Protein AF-A0A1C7NKF0-F1 (afdb_monomer_lite)

Structure (mmCIF, N/CA/C/O backbone):
data_AF-A0A1C7NKF0-F1
#
_entry.id   AF-A0A1C7NKF0-F1
#
loop_
_atom_site.group_PDB
_atom_site.id
_atom_site.type_symbol
_atom_site.label_atom_id
_atom_site.label_alt_id
_atom_site.label_comp_id
_atom_site.label_asym_id
_atom_site.label_entity_id
_atom_site.label_seq_id
_atom_site.pdbx_PDB_ins_code
_atom_site.Cartn_x
_atom_site.Cartn_y
_atom_site.Cartn_z
_atom_site.occupancy
_atom_site.B_iso_or_equiv
_atom_site.auth_seq_id
_atom_site.auth_comp_id
_atom_site.auth_asym_id
_atom_site.auth_atom_id
_atom_site.pdbx_PDB_model_num
ATOM 1 N N . MET A 1 1 ? 19.779 15.601 -57.260 1.00 42.44 1 MET A N 1
ATOM 2 C CA . MET A 1 1 ? 19.645 16.519 -56.108 1.00 42.44 1 MET A CA 1
ATOM 3 C C . MET A 1 1 ? 18.657 15.878 -55.128 1.00 42.44 1 MET A C 1
ATOM 5 O O . MET A 1 1 ? 17.463 16.076 -55.254 1.00 42.44 1 MET A O 1
ATOM 9 N N . MET A 1 2 ?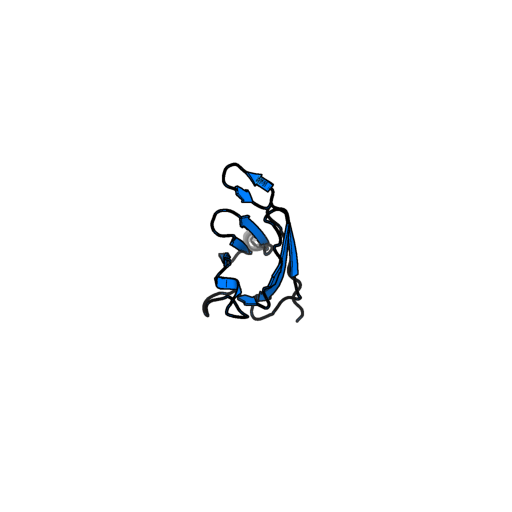 19.130 14.997 -54.240 1.00 39.38 2 MET A N 1
ATOM 10 C CA . MET A 1 2 ? 18.307 14.286 -53.244 1.00 39.38 2 MET A CA 1
ATOM 11 C C . MET A 1 2 ? 18.925 14.550 -51.870 1.00 39.38 2 MET A C 1
ATOM 13 O O . MET A 1 2 ? 19.855 13.872 -51.451 1.00 39.38 2 MET A O 1
ATOM 17 N N . LYS A 1 3 ? 18.460 15.608 -51.210 1.00 47.06 3 LYS A N 1
ATOM 18 C CA . LYS A 1 3 ? 18.801 15.961 -49.827 1.00 47.06 3 LYS A CA 1
ATOM 19 C C . LYS A 1 3 ? 17.524 16.465 -49.158 1.00 47.06 3 LYS A C 1
ATOM 21 O O . LYS A 1 3 ? 17.367 17.674 -49.046 1.00 47.06 3 LYS A O 1
ATOM 26 N N . SER A 1 4 ? 16.566 15.595 -48.819 1.00 52.56 4 SER A N 1
ATOM 27 C CA . SER A 1 4 ? 15.430 16.044 -47.983 1.00 52.56 4 SER A CA 1
ATOM 28 C C . SER A 1 4 ? 14.458 14.989 -47.446 1.00 52.56 4 SER A C 1
ATOM 30 O O . SER A 1 4 ? 13.322 15.334 -47.163 1.00 52.56 4 SER A O 1
ATOM 32 N N . PHE A 1 5 ? 14.841 13.722 -47.257 1.00 48.28 5 PHE A N 1
ATOM 33 C CA . PHE A 1 5 ? 13.876 12.762 -46.679 1.00 48.28 5 PHE A CA 1
ATOM 34 C C . PHE A 1 5 ? 14.388 11.922 -45.509 1.00 48.28 5 PHE A C 1
ATOM 36 O O . PHE A 1 5 ? 13.588 11.326 -44.798 1.00 48.28 5 PHE A O 1
ATOM 43 N N . THR A 1 6 ? 15.688 11.932 -45.216 1.00 48.44 6 THR A N 1
ATOM 44 C CA . THR A 1 6 ? 16.255 11.134 -44.117 1.00 48.44 6 THR A CA 1
ATOM 45 C C . THR A 1 6 ? 16.253 11.824 -42.750 1.00 48.44 6 THR A C 1
ATOM 47 O O . THR A 1 6 ? 16.516 11.160 -41.754 1.00 48.44 6 THR A O 1
ATOM 50 N N . SER A 1 7 ? 15.906 13.113 -42.655 1.00 44.66 7 SER A N 1
ATOM 51 C CA . SER A 1 7 ? 15.892 13.835 -41.366 1.00 44.66 7 SER A CA 1
ATOM 52 C C . SER A 1 7 ? 14.541 13.860 -40.646 1.00 44.66 7 SER A C 1
ATOM 54 O O . SER A 1 7 ? 14.503 14.278 -39.495 1.00 44.66 7 SER A O 1
ATOM 56 N N . PHE A 1 8 ? 13.448 13.398 -41.261 1.00 45.59 8 PHE A N 1
ATOM 57 C CA . PHE A 1 8 ? 12.136 13.389 -40.593 1.00 45.59 8 PHE A CA 1
ATOM 58 C C . PHE A 1 8 ? 11.854 12.110 -39.793 1.00 45.59 8 PHE A C 1
ATOM 60 O O . PHE A 1 8 ? 11.067 12.148 -38.854 1.00 45.59 8 PHE A O 1
ATOM 67 N N . VAL A 1 9 ? 12.526 10.996 -40.105 1.00 45.75 9 VAL A N 1
ATOM 68 C CA . VAL A 1 9 ? 12.259 9.701 -39.448 1.00 45.75 9 VAL A CA 1
ATOM 69 C C . VAL A 1 9 ? 12.961 9.582 -38.087 1.00 45.75 9 VAL A C 1
ATOM 71 O O . VAL A 1 9 ? 12.448 8.916 -37.190 1.00 45.75 9 VAL A O 1
ATOM 74 N N . LEU A 1 10 ? 14.087 10.278 -37.874 1.00 42.84 10 LEU A N 1
ATOM 75 C CA . LEU A 1 10 ? 14.772 10.263 -36.571 1.00 42.84 10 LEU A CA 1
ATOM 76 C C . LEU A 1 10 ? 14.105 11.152 -35.509 1.00 42.84 10 LEU A C 1
ATOM 78 O O . LEU A 1 10 ? 14.303 10.912 -34.322 1.00 42.84 10 LEU A O 1
ATOM 82 N N . ALA A 1 11 ? 13.301 12.143 -35.899 1.00 46.16 11 ALA A N 1
ATOM 83 C CA . ALA A 1 11 ? 12.609 13.005 -34.938 1.00 46.16 11 ALA A CA 1
ATOM 84 C C . ALA A 1 11 ? 11.351 12.340 -34.347 1.00 46.16 11 ALA A C 1
ATOM 86 O O . ALA A 1 11 ? 10.954 12.655 -33.229 1.00 46.16 11 ALA A O 1
ATOM 87 N N . THR A 1 12 ? 10.742 11.385 -35.057 1.00 45.03 12 THR A N 1
ATOM 88 C CA . THR A 1 12 ? 9.493 10.732 -34.630 1.00 45.03 12 THR A CA 1
ATOM 89 C C . THR A 1 12 ? 9.685 9.554 -33.672 1.00 45.03 12 THR A C 1
ATOM 91 O O . THR A 1 12 ? 8.744 9.213 -32.965 1.00 45.03 12 THR A O 1
ATOM 94 N N . MET A 1 13 ? 10.883 8.962 -33.572 1.00 42.38 13 MET A N 1
ATOM 95 C CA . MET A 1 13 ? 11.175 7.946 -32.538 1.00 42.38 13 MET A CA 1
ATOM 96 C C . MET A 1 13 ? 11.592 8.548 -31.188 1.00 42.38 13 MET A C 1
ATOM 98 O O . MET A 1 13 ? 11.543 7.854 -30.179 1.00 42.38 13 MET A O 1
ATOM 102 N N . ALA A 1 14 ? 11.944 9.836 -31.137 1.00 43.62 14 ALA A N 1
ATOM 103 C CA . ALA A 1 14 ? 12.287 10.522 -29.887 1.00 43.62 14 ALA A CA 1
ATOM 104 C C . ALA A 1 14 ? 11.055 11.010 -29.092 1.00 43.62 14 ALA A C 1
ATOM 106 O O . ALA A 1 14 ? 11.200 11.504 -27.980 1.00 43.62 14 ALA A O 1
ATOM 107 N N . LEU A 1 15 ? 9.844 10.878 -29.649 1.00 44.56 15 LEU A N 1
ATOM 108 C CA . LEU A 1 15 ? 8.590 11.400 -29.082 1.00 44.56 15 LEU A CA 1
ATOM 109 C C . LEU A 1 15 ? 7.737 10.353 -28.341 1.00 44.56 15 LEU A C 1
ATOM 111 O O . LEU A 1 15 ? 6.656 10.691 -27.868 1.00 44.56 15 LEU A O 1
ATOM 115 N N . LEU A 1 16 ? 8.201 9.105 -28.214 1.00 42.56 16 LEU A N 1
ATOM 116 C CA . LEU A 1 16 ? 7.459 8.032 -27.529 1.00 42.56 16 LEU A CA 1
ATOM 117 C C . LEU A 1 16 ? 8.094 7.546 -26.225 1.00 42.56 16 LEU A C 1
ATOM 119 O O . LEU A 1 16 ? 7.522 6.683 -25.570 1.00 42.56 16 LEU A O 1
ATOM 123 N N . SER A 1 17 ? 9.202 8.138 -25.776 1.00 44.19 17 SER A N 1
ATOM 124 C CA . SER A 1 17 ? 9.640 7.963 -24.390 1.00 44.19 17 SER A CA 1
ATOM 125 C C . SER A 1 17 ? 8.829 8.884 -23.473 1.00 44.19 17 SER A C 1
ATOM 127 O O . SER A 1 17 ? 9.381 9.724 -22.761 1.00 44.19 17 SER A O 1
ATOM 129 N N . VAL A 1 18 ? 7.501 8.747 -23.489 1.00 45.94 18 VAL A N 1
ATOM 130 C CA . VAL A 1 18 ? 6.753 8.999 -22.261 1.00 45.94 18 VAL A CA 1
ATOM 131 C C . VAL A 1 18 ? 7.183 7.850 -21.366 1.00 45.94 18 VAL A C 1
ATOM 133 O O . VAL A 1 18 ? 6.616 6.769 -21.440 1.00 45.94 18 VAL A O 1
ATOM 136 N N . VAL A 1 19 ? 8.278 8.052 -20.630 1.00 49.69 19 VAL A N 1
ATOM 137 C CA . VAL A 1 19 ? 8.635 7.176 -19.518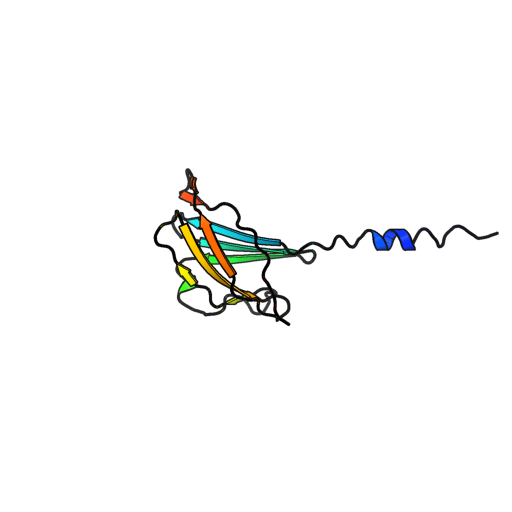 1.00 49.69 19 VAL A CA 1
ATOM 138 C C . VAL A 1 19 ? 7.428 7.274 -18.606 1.00 49.69 19 VAL A C 1
ATOM 140 O O . VAL A 1 19 ? 7.210 8.316 -17.981 1.00 49.69 19 VAL A O 1
ATOM 143 N N . SER A 1 20 ? 6.559 6.270 -18.643 1.00 55.50 20 SER A N 1
ATOM 144 C CA . SER A 1 20 ? 5.426 6.239 -17.745 1.00 55.50 20 SER A CA 1
ATOM 145 C C . SER A 1 20 ? 6.035 5.998 -16.382 1.00 55.50 20 SER A C 1
ATOM 147 O O . SER A 1 20 ? 6.388 4.870 -16.055 1.00 55.50 20 SER A O 1
ATOM 149 N N . ALA A 1 21 ? 6.204 7.063 -15.602 1.00 71.50 21 ALA A N 1
ATOM 150 C CA . ALA A 1 21 ? 6.669 6.934 -14.234 1.00 71.50 21 ALA A CA 1
ATOM 151 C C . ALA A 1 21 ? 5.778 5.911 -13.516 1.00 71.50 21 ALA A C 1
ATOM 153 O O . ALA A 1 21 ? 4.552 6.026 -13.577 1.00 71.50 21 ALA A O 1
ATOM 154 N N . ASP A 1 22 ? 6.388 4.907 -12.886 1.00 85.50 22 ASP A N 1
ATOM 155 C CA . ASP A 1 22 ? 5.661 3.940 -12.074 1.00 85.50 22 ASP A CA 1
ATOM 156 C C . ASP A 1 22 ? 4.876 4.689 -10.992 1.00 85.50 22 ASP A C 1
ATOM 158 O O . ASP A 1 22 ? 5.451 5.400 -10.161 1.00 85.50 22 ASP A O 1
ATOM 162 N N . ILE A 1 23 ? 3.554 4.541 -11.000 1.00 91.81 23 ILE A N 1
ATOM 163 C CA . ILE A 1 23 ? 2.688 5.129 -9.984 1.00 91.81 23 ILE A CA 1
ATOM 164 C C . ILE A 1 23 ? 2.358 4.043 -8.977 1.00 91.81 23 ILE A C 1
ATOM 166 O O . ILE A 1 23 ? 1.801 3.017 -9.350 1.00 91.81 23 ILE A O 1
ATOM 170 N N . TRP A 1 24 ? 2.653 4.292 -7.703 1.00 93.62 24 TRP A N 1
ATOM 171 C CA . TRP A 1 24 ? 2.265 3.427 -6.594 1.00 93.62 24 TRP A CA 1
ATOM 172 C C . TRP A 1 24 ? 1.362 4.192 -5.642 1.00 93.62 24 TRP A C 1
ATOM 174 O O . TRP A 1 24 ? 1.705 5.295 -5.200 1.00 93.62 24 TRP A O 1
ATOM 184 N N . SER A 1 25 ? 0.212 3.611 -5.311 1.00 95.00 25 SER A N 1
ATOM 185 C CA . SER A 1 25 ? -0.723 4.245 -4.394 1.00 95.00 25 SER A CA 1
ATOM 186 C C . SER A 1 25 ? -1.458 3.268 -3.488 1.00 95.00 25 SER A C 1
ATOM 188 O O . SER A 1 25 ? -1.689 2.114 -3.837 1.00 95.00 25 SER A O 1
ATOM 190 N N . LEU A 1 26 ? -1.823 3.750 -2.303 1.00 93.88 26 LEU A N 1
ATOM 191 C CA . LEU A 1 26 ? -2.605 3.027 -1.311 1.00 93.88 26 LEU A CA 1
ATOM 192 C C . LEU A 1 26 ? -3.874 3.792 -0.958 1.00 93.88 26 LEU A C 1
ATOM 194 O O . LEU A 1 26 ? -3.860 5.015 -0.801 1.00 93.88 26 LEU A O 1
ATOM 198 N N . ASN A 1 27 ? -4.959 3.051 -0.764 1.00 92.44 27 ASN A N 1
ATOM 199 C CA . ASN A 1 27 ? -6.219 3.574 -0.251 1.00 92.44 27 ASN A CA 1
ATOM 200 C C . ASN A 1 27 ? -6.756 2.652 0.847 1.00 92.44 27 ASN A C 1
ATOM 202 O O . ASN A 1 27 ? -6.668 1.432 0.729 1.00 92.44 27 ASN A O 1
ATOM 206 N N . LEU A 1 28 ? -7.333 3.234 1.894 1.00 90.81 28 LEU A N 1
ATOM 207 C CA . LEU A 1 28 ? -8.088 2.534 2.928 1.00 90.81 28 LEU A CA 1
ATOM 208 C C . LEU A 1 28 ? -9.582 2.741 2.683 1.00 90.81 28 LEU A C 1
ATOM 210 O O . LEU A 1 28 ? -10.041 3.877 2.562 1.00 90.81 28 LEU A O 1
ATOM 214 N N . TYR A 1 29 ? -10.335 1.648 2.717 1.00 90.25 29 TYR A N 1
ATOM 215 C CA . TYR A 1 29 ? -11.791 1.626 2.741 1.00 90.25 29 TYR A CA 1
ATOM 216 C C . TYR A 1 29 ? -12.237 0.901 4.007 1.00 90.25 29 TYR A C 1
ATOM 218 O O . TYR A 1 29 ? -12.090 -0.311 4.132 1.00 90.25 29 TYR A O 1
ATOM 226 N N . CYS A 1 30 ? -12.764 1.641 4.973 1.00 85.69 30 CYS A N 1
ATOM 227 C CA . CYS A 1 30 ? -13.212 1.116 6.256 1.00 85.69 30 CYS A CA 1
ATOM 228 C C . CYS A 1 30 ? -14.740 1.233 6.338 1.00 85.69 30 CYS A C 1
ATOM 230 O O . CYS A 1 30 ? -15.296 2.210 6.851 1.00 85.69 30 CYS A O 1
ATOM 232 N N . TYR A 1 31 ? -15.406 0.229 5.763 1.00 82.25 31 TYR A N 1
ATOM 233 C CA . TYR A 1 31 ? -16.863 0.093 5.729 1.00 82.25 31 TYR A CA 1
ATOM 234 C C . TYR A 1 31 ? -17.313 -1.069 6.628 1.00 82.25 31 TYR A C 1
ATOM 236 O O . TYR A 1 31 ? -17.077 -1.042 7.834 1.00 82.25 31 TYR A O 1
ATOM 244 N N . ARG A 1 32 ? -17.951 -2.103 6.055 1.00 71.12 32 ARG A N 1
ATOM 245 C CA . ARG A 1 32 ? -18.259 -3.364 6.752 1.00 71.12 32 ARG A CA 1
ATOM 246 C C . ARG A 1 32 ? -17.037 -4.273 6.863 1.00 71.12 32 ARG A C 1
ATOM 248 O O . ARG A 1 32 ? -16.782 -4.805 7.937 1.00 71.12 32 ARG A O 1
ATOM 255 N N . ASP A 1 33 ? -16.259 -4.352 5.789 1.00 73.50 33 ASP A N 1
ATOM 256 C CA . ASP A 1 33 ? -14.989 -5.066 5.738 1.00 73.50 33 ASP A CA 1
ATOM 257 C C . ASP A 1 33 ? -13.892 -4.033 5.501 1.00 73.50 33 ASP A C 1
ATOM 259 O O . ASP A 1 33 ? -13.888 -3.353 4.475 1.00 73.50 33 ASP A O 1
ATOM 263 N N . ALA A 1 34 ? -12.998 -3.856 6.474 1.00 82.81 34 ALA A N 1
ATOM 264 C CA . ALA A 1 34 ? -11.862 -2.957 6.314 1.00 82.81 34 ALA A CA 1
ATOM 265 C C . ALA A 1 34 ? -10.917 -3.517 5.245 1.00 82.81 34 ALA A C 1
ATOM 267 O O . ALA A 1 34 ? -10.477 -4.668 5.347 1.00 82.81 34 ALA A O 1
ATOM 268 N N . GLN A 1 35 ? -10.627 -2.700 4.236 1.00 89.56 35 GLN A N 1
ATOM 269 C CA . GLN A 1 35 ? -9.805 -3.053 3.091 1.00 89.56 35 GLN A CA 1
ATOM 270 C C . GLN A 1 35 ? -8.723 -2.007 2.849 1.00 89.56 35 GLN A C 1
ATOM 272 O O . GLN A 1 35 ? -8.993 -0.808 2.871 1.00 89.56 35 GLN A O 1
ATOM 277 N N . ILE A 1 36 ? -7.510 -2.463 2.564 1.00 88.81 36 ILE A N 1
ATOM 278 C CA . ILE A 1 36 ? -6.436 -1.643 2.012 1.00 88.81 36 ILE A CA 1
ATOM 279 C C . ILE A 1 36 ? -6.244 -2.079 0.563 1.00 88.81 36 ILE A C 1
ATOM 281 O O . ILE A 1 36 ? -6.217 -3.271 0.267 1.00 88.81 36 ILE A O 1
ATOM 285 N N . VAL A 1 37 ? -6.128 -1.118 -0.342 1.00 91.00 37 VAL A N 1
ATOM 286 C CA . VAL A 1 37 ? -5.991 -1.355 -1.778 1.00 91.00 37 VAL A CA 1
ATOM 287 C C . VAL A 1 37 ? -4.692 -0.724 -2.245 1.00 91.00 37 VAL A C 1
ATOM 289 O O . VAL A 1 37 ? -4.571 0.501 -2.212 1.00 91.00 37 VAL A O 1
ATOM 292 N N . LEU A 1 38 ? -3.739 -1.550 -2.677 1.00 91.88 38 LEU A N 1
ATOM 293 C CA . LEU A 1 38 ? -2.564 -1.112 -3.423 1.00 91.88 38 LEU A CA 1
ATOM 294 C C . LEU A 1 38 ? -2.896 -1.103 -4.899 1.00 91.88 38 LEU A C 1
ATOM 296 O O . LEU A 1 38 ? -3.378 -2.095 -5.442 1.00 91.88 38 LEU A O 1
ATOM 300 N N . TRP A 1 39 ? -2.567 0.002 -5.540 1.00 92.81 39 TRP A N 1
ATOM 301 C CA . TRP A 1 39 ? -2.615 0.142 -6.976 1.00 92.81 39 TRP A CA 1
ATOM 302 C C . TRP A 1 39 ? -1.228 0.493 -7.497 1.00 92.81 39 TRP A C 1
ATOM 304 O O . TRP A 1 39 ? -0.552 1.373 -6.957 1.00 92.81 39 TRP A O 1
ATOM 314 N N . HIS A 1 40 ? -0.821 -0.200 -8.552 1.00 91.56 40 HIS A N 1
ATOM 315 C CA . HIS A 1 40 ? 0.352 0.136 -9.343 1.00 91.56 40 HIS A CA 1
ATOM 316 C C . HIS A 1 40 ? -0.036 0.292 -10.804 1.00 91.56 40 HIS A C 1
ATOM 318 O O . HIS A 1 40 ? -0.889 -0.441 -11.308 1.00 91.56 40 HIS A O 1
ATOM 324 N N . SER A 1 41 ? 0.593 1.244 -11.485 1.00 90.69 41 SER A N 1
ATOM 325 C CA . SER A 1 41 ? 0.450 1.402 -12.926 1.00 90.69 41 SER A CA 1
ATOM 326 C C . SER A 1 41 ? 1.716 1.946 -13.555 1.00 90.69 41 SER A C 1
ATOM 328 O O . SER A 1 41 ? 2.384 2.814 -12.995 1.00 90.69 41 SER A O 1
ATOM 330 N N . ASN A 1 42 ? 1.984 1.473 -14.765 1.00 86.50 42 ASN A N 1
ATOM 331 C CA . ASN A 1 42 ? 3.039 1.959 -15.640 1.00 86.50 42 ASN A CA 1
ATOM 332 C C . ASN A 1 42 ? 2.599 1.866 -17.115 1.00 86.50 42 ASN A C 1
ATOM 334 O O . ASN A 1 42 ? 1.421 1.667 -17.414 1.00 86.50 42 ASN A O 1
ATOM 338 N N . GLU A 1 43 ? 3.550 1.989 -18.041 1.00 83.81 43 GLU A N 1
ATOM 339 C CA . GLU A 1 43 ? 3.322 1.880 -19.491 1.00 83.81 43 GLU A CA 1
ATOM 340 C C . GLU A 1 43 ? 2.849 0.498 -19.962 1.00 83.81 43 GLU A C 1
ATOM 342 O O . GLU A 1 43 ? 2.262 0.388 -21.037 1.00 83.81 43 GLU A O 1
ATOM 347 N N . LEU A 1 44 ? 3.101 -0.554 -19.181 1.00 82.38 44 LEU A N 1
ATOM 348 C CA . LEU A 1 44 ? 2.767 -1.938 -19.519 1.00 82.38 44 LEU A CA 1
ATOM 349 C C . LEU A 1 44 ? 1.381 -2.348 -19.005 1.00 82.38 44 LEU A C 1
ATOM 351 O O . LEU A 1 44 ? 0.826 -3.341 -19.474 1.00 82.38 44 LEU A O 1
ATOM 355 N N . GLY A 1 45 ? 0.810 -1.597 -18.062 1.00 84.44 45 GLY A N 1
ATOM 356 C CA . GLY A 1 45 ? -0.523 -1.852 -17.532 1.00 84.44 45 GLY A CA 1
ATOM 357 C C . GLY A 1 45 ? -0.710 -1.364 -16.101 1.00 84.44 45 GLY A C 1
ATOM 358 O O . GLY A 1 45 ? 0.059 -0.556 -15.586 1.00 84.44 45 GLY A O 1
ATOM 359 N N . SER A 1 46 ? -1.762 -1.871 -15.458 1.00 88.88 46 SER A N 1
ATOM 360 C CA . SER A 1 46 ? -2.059 -1.590 -14.053 1.00 88.88 46 SER A CA 1
ATOM 361 C C . SER A 1 46 ? -2.435 -2.862 -13.309 1.00 88.88 46 SER A C 1
ATOM 363 O O . SER A 1 46 ? -3.032 -3.773 -13.888 1.00 88.88 46 SER A O 1
ATOM 365 N N . GLN A 1 47 ? -2.092 -2.914 -12.027 1.00 88.44 47 GLN A N 1
ATOM 366 C CA . GLN A 1 47 ? -2.378 -4.030 -11.140 1.00 88.44 47 GLN A CA 1
ATOM 367 C C . GLN A 1 47 ? -2.919 -3.510 -9.806 1.00 88.44 47 GLN A C 1
ATOM 369 O O . GLN A 1 47 ? -2.472 -2.487 -9.288 1.00 88.44 47 GLN A O 1
ATOM 374 N N . THR A 1 48 ? -3.868 -4.252 -9.235 1.00 89.50 48 THR A N 1
ATOM 375 C CA . THR A 1 48 ? -4.472 -3.948 -7.936 1.00 89.50 48 THR A CA 1
ATOM 376 C C . THR A 1 48 ? -4.328 -5.142 -7.002 1.00 89.50 48 THR A C 1
ATOM 378 O O . THR A 1 48 ? -4.646 -6.267 -7.384 1.00 89.50 48 THR A O 1
ATOM 381 N N . ILE A 1 49 ? -3.895 -4.894 -5.767 1.00 87.38 49 ILE A N 1
ATOM 382 C CA . ILE A 1 49 ? -3.827 -5.888 -4.689 1.00 87.38 49 ILE A CA 1
ATOM 383 C C . ILE A 1 49 ? -4.693 -5.389 -3.530 1.00 87.38 49 ILE A C 1
ATOM 385 O O . ILE A 1 49 ? -4.591 -4.232 -3.126 1.00 87.38 49 ILE A O 1
ATOM 389 N N . ILE A 1 50 ? -5.572 -6.254 -3.016 1.00 86.44 50 ILE A N 1
ATOM 390 C CA . ILE A 1 50 ? -6.548 -5.909 -1.973 1.00 86.44 50 ILE A CA 1
ATOM 391 C C . ILE A 1 50 ? -6.279 -6.740 -0.715 1.00 86.44 50 ILE A C 1
ATOM 393 O O . ILE A 1 50 ? -6.384 -7.969 -0.730 1.00 86.44 50 ILE A O 1
ATOM 397 N N . TRP A 1 51 ? -6.001 -6.064 0.398 1.00 84.12 51 TRP A N 1
ATOM 398 C CA . TRP A 1 51 ? -5.942 -6.657 1.733 1.00 84.12 51 TRP A CA 1
ATOM 399 C C . TRP A 1 51 ? -7.247 -6.415 2.460 1.00 84.12 51 TRP A C 1
ATOM 401 O O . TRP A 1 51 ? -7.569 -5.276 2.770 1.00 84.12 51 TRP A O 1
ATOM 411 N N . ASN A 1 52 ? -7.967 -7.479 2.789 1.00 80.00 52 ASN A N 1
ATOM 412 C CA . ASN A 1 52 ? -9.030 -7.430 3.784 1.00 80.00 52 ASN A CA 1
ATOM 413 C C . ASN A 1 52 ? -8.527 -8.034 5.110 1.00 80.00 52 ASN A C 1
ATOM 415 O O . ASN A 1 52 ? -7.437 -8.607 5.180 1.00 80.00 52 ASN A O 1
ATOM 419 N N . ARG A 1 53 ? -9.328 -7.924 6.174 1.00 67.31 53 ARG A N 1
ATOM 420 C CA . ARG A 1 53 ? -8.984 -8.457 7.505 1.00 67.31 53 ARG A CA 1
ATOM 421 C C . ARG A 1 53 ? -8.687 -9.969 7.515 1.00 67.31 53 ARG A C 1
ATOM 423 O O . ARG A 1 53 ? -7.911 -10.413 8.362 1.00 67.31 53 ARG A O 1
ATOM 430 N N . ASP A 1 54 ? -9.266 -10.736 6.597 1.00 68.62 54 ASP A N 1
ATOM 431 C CA . ASP A 1 54 ? -9.102 -12.192 6.529 1.00 68.62 54 ASP A CA 1
ATOM 432 C C . ASP A 1 54 ? -7.799 -12.593 5.819 1.00 68.62 54 ASP A C 1
ATOM 434 O O . ASP A 1 54 ? -7.122 -13.528 6.247 1.00 68.62 54 ASP A O 1
ATOM 438 N N . ASN A 1 55 ? -7.378 -11.816 4.817 1.00 67.31 55 ASN A N 1
ATOM 439 C CA . ASN A 1 55 ? -6.160 -12.034 4.030 1.00 67.31 55 ASN A CA 1
ATOM 440 C C . ASN A 1 55 ? -4.872 -11.673 4.791 1.00 67.31 55 ASN A C 1
ATOM 442 O O . ASN A 1 55 ? -3.782 -12.043 4.373 1.00 67.31 55 ASN A O 1
ATOM 446 N N . LEU A 1 56 ? -4.979 -10.963 5.918 1.00 61.50 56 LEU A N 1
ATOM 447 C CA . LEU A 1 56 ? -3.835 -10.561 6.748 1.00 61.50 56 LEU A CA 1
ATOM 448 C C . LEU A 1 56 ? -3.366 -11.654 7.719 1.00 61.50 56 LEU A C 1
ATOM 450 O O . LEU A 1 56 ? -2.349 -11.488 8.387 1.00 61.50 56 LEU A O 1
ATOM 454 N N . LYS A 1 57 ? -4.115 -12.756 7.851 1.00 55.47 57 LYS A N 1
ATOM 455 C CA . LYS A 1 57 ? -3.831 -13.806 8.844 1.00 55.47 57 LYS A CA 1
ATOM 456 C C . LYS A 1 57 ? -3.046 -14.998 8.301 1.00 55.47 57 LYS A C 1
ATOM 458 O O . LYS A 1 57 ? -2.658 -15.855 9.091 1.00 55.47 57 LYS A O 1
ATOM 463 N N . GLY A 1 58 ? -2.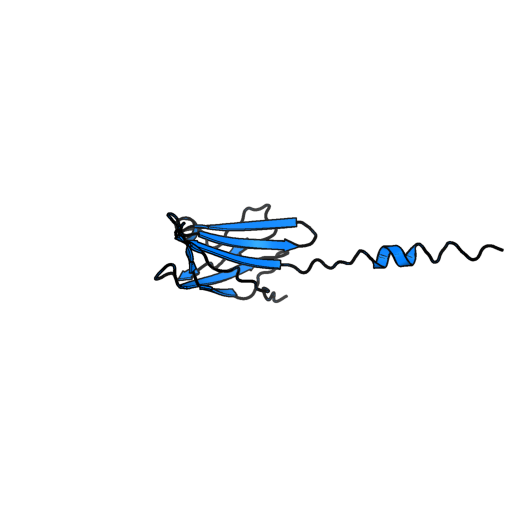808 -15.083 6.995 1.00 49.94 58 GLY A N 1
ATOM 464 C CA . GLY A 1 58 ? -2.211 -16.273 6.399 1.00 49.94 58 GLY A CA 1
ATOM 465 C C . GLY A 1 58 ? -1.515 -15.980 5.083 1.00 49.94 58 GLY A C 1
ATOM 466 O O . GLY A 1 58 ? -2.171 -15.793 4.068 1.00 49.94 58 GLY A O 1
ATOM 467 N N . GLY A 1 59 ? -0.185 -16.004 5.120 1.00 55.72 59 GLY A N 1
ATOM 468 C CA . GLY A 1 59 ? 0.678 -15.860 3.954 1.00 55.72 59 GLY A CA 1
ATOM 469 C C . GLY A 1 59 ? 1.512 -14.595 4.049 1.00 55.72 59 GLY A C 1
ATOM 470 O O . GLY A 1 59 ? 1.003 -13.493 3.888 1.00 55.72 59 GLY A O 1
ATOM 471 N N . ASN A 1 60 ? 2.812 -14.762 4.296 1.00 64.38 60 ASN A N 1
ATOM 472 C CA . ASN A 1 60 ? 3.767 -13.657 4.297 1.00 64.38 60 ASN A CA 1
ATOM 473 C C . ASN A 1 60 ? 3.861 -12.969 2.936 1.00 64.38 60 ASN A C 1
ATOM 475 O O . ASN A 1 60 ? 4.461 -11.912 2.894 1.00 64.38 60 ASN A O 1
ATOM 479 N N . GLU A 1 61 ? 3.307 -13.545 1.867 1.00 70.50 61 GLU A N 1
ATOM 480 C CA . GLU A 1 61 ? 3.387 -13.064 0.494 1.00 70.50 61 GLU A CA 1
ATOM 481 C C . GLU A 1 61 ? 2.011 -13.149 -0.179 1.00 70.50 61 GLU A C 1
ATOM 483 O O . GLU A 1 61 ? 1.317 -14.161 -0.083 1.00 70.50 61 GLU A O 1
ATOM 488 N N . LEU A 1 62 ? 1.609 -12.063 -0.831 1.00 74.81 62 LEU A N 1
ATOM 489 C CA . LEU A 1 62 ? 0.314 -11.876 -1.463 1.00 74.81 62 LEU A CA 1
ATOM 490 C C . LEU A 1 62 ? 0.529 -11.511 -2.926 1.00 74.81 62 LEU A C 1
ATOM 492 O O . LEU A 1 62 ? 0.632 -10.338 -3.292 1.00 74.81 62 LEU A O 1
ATOM 496 N N . CYS A 1 63 ? 0.614 -12.559 -3.736 1.00 74.88 63 CYS A N 1
ATOM 497 C CA . CYS A 1 63 ? 0.495 -12.523 -5.182 1.00 74.88 63 CYS A CA 1
ATOM 498 C C . CYS A 1 63 ? 0.150 -13.902 -5.738 1.00 74.88 63 CYS A C 1
ATOM 500 O O . CYS A 1 63 ? 0.349 -14.926 -5.080 1.00 74.88 63 CYS A O 1
ATOM 502 N N . SER A 1 64 ? -0.365 -13.929 -6.962 1.00 68.12 64 SER A N 1
ATOM 503 C CA . SER A 1 64 ? -0.417 -15.138 -7.781 1.00 68.12 64 SER A CA 1
ATOM 504 C C . SER A 1 64 ? 0.838 -15.249 -8.655 1.00 68.12 64 SER A C 1
ATOM 506 O O . SER A 1 64 ? 1.516 -14.261 -8.921 1.00 68.12 64 SER A O 1
ATOM 508 N N . SER A 1 65 ? 1.175 -16.460 -9.104 1.00 65.94 65 SER A N 1
ATOM 509 C CA . SER A 1 65 ? 2.417 -16.748 -9.849 1.00 65.94 65 SER A CA 1
ATOM 510 C C . SER A 1 65 ? 2.556 -16.021 -11.195 1.00 65.94 65 SER A C 1
ATOM 512 O O . SER A 1 65 ? 3.619 -16.052 -11.804 1.00 65.94 65 SER A O 1
ATOM 514 N N . ASP A 1 66 ? 1.472 -15.436 -11.694 1.00 67.12 66 ASP A N 1
ATOM 515 C CA . ASP A 1 6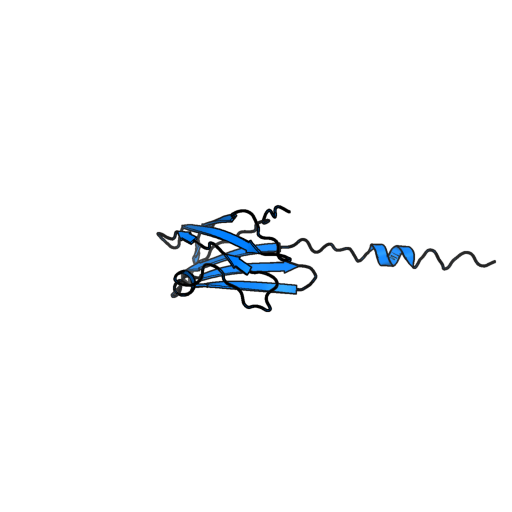6 ? 1.370 -14.678 -12.941 1.00 67.12 66 ASP A CA 1
ATOM 516 C C . ASP A 1 66 ? 1.425 -13.154 -12.735 1.00 67.12 66 ASP A C 1
ATOM 518 O O . ASP A 1 66 ? 1.415 -12.398 -13.706 1.00 67.12 66 ASP A O 1
ATOM 522 N N . GLN A 1 67 ? 1.487 -12.689 -11.486 1.00 71.56 67 GLN A N 1
ATOM 523 C CA . GLN A 1 67 ? 1.543 -11.270 -11.162 1.00 71.56 67 GLN A CA 1
ATOM 524 C C . GLN A 1 67 ? 2.975 -10.735 -11.210 1.00 71.56 67 GLN A C 1
ATOM 526 O O . GLN A 1 67 ? 3.917 -11.356 -10.726 1.00 71.56 67 GLN A O 1
ATOM 531 N N . VAL A 1 68 ? 3.132 -9.538 -11.780 1.00 74.88 68 VAL A N 1
ATOM 532 C CA . VAL A 1 68 ? 4.428 -8.839 -11.879 1.00 74.88 68 VAL A CA 1
ATOM 533 C C . VAL A 1 68 ? 4.822 -8.210 -10.538 1.00 74.88 68 VAL A C 1
ATOM 535 O O . VAL A 1 68 ? 5.998 -7.934 -10.291 1.00 74.88 68 VAL A O 1
ATOM 538 N N . ILE A 1 69 ? 3.829 -7.990 -9.675 1.00 83.81 69 ILE A N 1
ATOM 539 C CA . ILE A 1 69 ? 3.978 -7.385 -8.358 1.00 83.81 69 ILE A CA 1
ATOM 540 C C . ILE A 1 69 ? 3.508 -8.363 -7.302 1.00 83.81 69 ILE A C 1
ATOM 542 O O . ILE A 1 69 ? 2.382 -8.862 -7.359 1.00 83.81 69 ILE A O 1
ATOM 546 N N . CYS A 1 70 ? 4.357 -8.533 -6.298 1.00 86.56 70 CYS A N 1
ATOM 547 C CA . CYS A 1 70 ? 4.055 -9.246 -5.072 1.00 86.56 70 CYS A CA 1
ATOM 548 C C . CYS A 1 70 ? 4.173 -8.317 -3.877 1.00 86.56 70 CYS A C 1
ATOM 550 O O . CYS A 1 70 ? 4.950 -7.366 -3.896 1.00 86.56 70 CYS A O 1
ATOM 552 N N . VAL A 1 71 ? 3.420 -8.589 -2.817 1.00 87.81 71 VAL A N 1
ATOM 553 C CA . VAL A 1 71 ? 3.599 -7.895 -1.539 1.00 87.81 71 VAL A CA 1
ATOM 554 C C . VAL A 1 71 ? 3.932 -8.895 -0.465 1.00 87.81 71 VAL A C 1
ATOM 556 O O . VAL A 1 71 ? 3.311 -9.947 -0.417 1.00 87.81 71 VAL A O 1
ATOM 559 N N . LYS A 1 72 ? 4.876 -8.562 0.412 1.00 87.12 72 LYS A N 1
ATOM 560 C CA . LYS A 1 72 ? 5.209 -9.408 1.551 1.00 87.12 72 LYS A CA 1
ATOM 561 C C . LYS A 1 72 ? 5.465 -8.633 2.830 1.00 87.12 72 LYS A C 1
ATOM 563 O O . LYS A 1 72 ? 5.541 -7.405 2.806 1.00 87.12 72 LYS A O 1
ATOM 568 N N . ASP A 1 73 ? 5.627 -9.373 3.925 1.00 85.00 73 ASP A N 1
ATOM 569 C CA . ASP A 1 73 ? 5.874 -8.836 5.269 1.00 85.00 73 ASP A CA 1
ATOM 570 C C . ASP A 1 73 ? 4.805 -7.794 5.667 1.00 85.00 73 ASP A C 1
ATOM 572 O O . ASP A 1 73 ? 5.095 -6.809 6.341 1.00 85.00 73 ASP A O 1
ATOM 576 N N . ALA A 1 74 ? 3.569 -7.996 5.194 1.00 84.69 74 ALA A N 1
ATOM 577 C CA . ALA A 1 74 ? 2.474 -7.047 5.332 1.00 84.69 74 ALA A CA 1
ATOM 578 C C . ALA A 1 74 ? 1.912 -7.061 6.763 1.00 84.69 74 ALA A C 1
ATOM 580 O O . ALA A 1 74 ? 1.323 -8.051 7.202 1.00 84.69 74 ALA A O 1
ATOM 581 N N . ALA A 1 75 ? 2.052 -5.950 7.480 1.00 85.12 75 ALA A N 1
ATOM 582 C CA . ALA A 1 75 ? 1.542 -5.761 8.828 1.00 85.12 75 ALA A CA 1
ATOM 583 C C . ALA A 1 75 ? 0.638 -4.526 8.886 1.00 85.12 75 ALA A C 1
ATOM 585 O O . ALA A 1 75 ? 1.049 -3.410 8.577 1.00 85.12 75 ALA A O 1
ATOM 586 N N . VAL A 1 76 ? -0.611 -4.729 9.311 1.00 84.31 76 VAL A N 1
ATOM 587 C CA . VAL A 1 76 ? -1.593 -3.654 9.497 1.00 84.31 76 VAL A CA 1
ATOM 588 C C . VAL A 1 76 ? -1.777 -3.397 10.985 1.00 84.31 76 VAL A C 1
ATOM 590 O O . VAL A 1 76 ? -2.232 -4.274 11.722 1.00 84.31 76 VAL A O 1
ATOM 593 N N . ASN A 1 77 ? -1.485 -2.176 11.421 1.00 87.25 77 ASN A N 1
ATOM 594 C CA . ASN A 1 77 ? -1.804 -1.697 12.758 1.00 87.25 77 ASN A CA 1
ATOM 595 C C . ASN A 1 77 ? -2.980 -0.717 12.676 1.00 87.25 77 ASN A C 1
ATOM 597 O O . ASN A 1 77 ? -2.836 0.423 12.241 1.00 87.25 77 ASN A O 1
ATOM 601 N N . MET A 1 78 ? -4.157 -1.191 13.084 1.00 83.44 78 MET A N 1
ATOM 602 C CA . MET A 1 78 ? -5.419 -0.457 13.006 1.00 83.44 78 MET A CA 1
ATOM 603 C C . MET A 1 78 ? -6.131 -0.514 14.358 1.00 83.44 78 MET A C 1
ATOM 605 O O . MET A 1 78 ? -6.747 -1.526 14.700 1.00 83.44 78 MET A O 1
ATOM 609 N N . LYS A 1 79 ? -6.056 0.581 15.126 1.00 79.12 79 LYS A N 1
ATOM 610 C CA . LYS A 1 79 ? -6.841 0.755 16.364 1.00 79.12 79 LYS A CA 1
ATOM 611 C C . LYS A 1 79 ? -8.245 1.292 16.076 1.00 79.12 79 LYS A C 1
ATOM 613 O O . LYS A 1 79 ? -9.203 0.872 16.718 1.00 79.12 79 LYS A O 1
ATOM 618 N N . SER A 1 80 ? -8.362 2.186 15.098 1.00 84.12 80 SER A N 1
ATOM 619 C CA . SER A 1 80 ? -9.610 2.734 14.561 1.00 84.12 80 SER A CA 1
ATOM 620 C C . SER A 1 80 ? -9.449 2.967 13.054 1.00 84.12 80 SER A C 1
ATOM 622 O O . SER A 1 80 ? -8.345 2.877 12.526 1.00 84.12 80 SER A O 1
ATOM 624 N N . CYS A 1 81 ? -10.541 3.263 12.348 1.00 86.12 81 CYS A N 1
ATOM 625 C CA . CYS A 1 81 ? -10.488 3.581 10.917 1.00 86.12 81 CYS A CA 1
ATOM 626 C C . CYS A 1 81 ? -9.945 4.994 10.613 1.00 86.12 81 CYS A C 1
ATOM 628 O O . CYS A 1 81 ? -9.796 5.345 9.446 1.00 86.12 81 CYS A O 1
ATOM 630 N N . GLU A 1 82 ? -9.698 5.817 11.635 1.00 88.44 82 GLU A N 1
ATOM 631 C CA . GLU A 1 82 ? -9.210 7.196 11.481 1.00 88.44 82 GLU A CA 1
ATOM 632 C C . GLU A 1 82 ? -7.726 7.239 11.130 1.00 88.44 82 GLU A C 1
ATOM 634 O O . GLU A 1 82 ? -7.291 8.109 10.379 1.00 88.44 82 GLU A O 1
ATOM 639 N N . GLU A 1 83 ? -6.958 6.275 11.631 1.00 90.00 83 GLU A N 1
ATOM 640 C CA . GLU A 1 83 ? -5.538 6.149 11.350 1.00 90.00 83 GLU A CA 1
ATOM 641 C C . GLU A 1 83 ? -5.141 4.676 11.302 1.00 90.00 83 GLU A C 1
ATOM 643 O O . GLU A 1 83 ? -5.349 3.915 12.253 1.00 90.00 83 GLU A O 1
ATOM 648 N N . VAL A 1 84 ? -4.563 4.282 10.171 1.00 88.00 84 VAL A N 1
ATOM 649 C CA . VAL A 1 84 ? -4.080 2.926 9.928 1.00 88.00 84 VAL A CA 1
ATOM 650 C C . VAL A 1 84 ? -2.640 2.995 9.462 1.00 88.00 84 VAL A C 1
ATOM 652 O O . VAL A 1 84 ? -2.348 3.606 8.434 1.00 88.00 84 VAL A O 1
ATOM 655 N N . THR A 1 85 ? -1.748 2.335 10.194 1.00 90.69 85 THR A N 1
ATOM 656 C CA . THR A 1 85 ? -0.366 2.138 9.753 1.00 90.69 85 THR A CA 1
ATOM 657 C C . THR A 1 85 ? -0.268 0.816 9.013 1.00 90.69 85 THR A C 1
ATOM 659 O O . THR A 1 85 ? -0.744 -0.213 9.500 1.00 90.69 85 THR A O 1
ATOM 662 N N . PHE A 1 86 ? 0.351 0.848 7.840 1.00 89.12 86 PHE A N 1
ATOM 663 C CA . PHE A 1 86 ? 0.594 -0.323 7.020 1.00 89.12 86 PHE A CA 1
ATOM 664 C C . PHE A 1 86 ? 2.074 -0.427 6.668 1.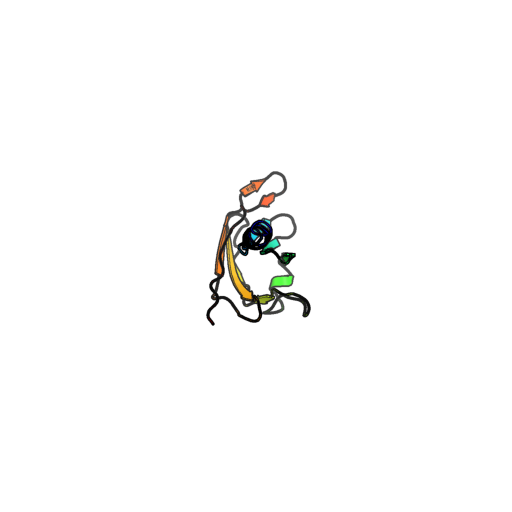00 89.12 86 PHE A C 1
ATOM 666 O O . PHE A 1 86 ? 2.612 0.429 5.966 1.00 89.12 86 PHE A O 1
ATOM 673 N N . ASP A 1 87 ? 2.709 -1.482 7.164 1.00 90.75 87 ASP A N 1
ATOM 674 C CA . ASP A 1 87 ? 4.094 -1.836 6.880 1.00 90.75 87 ASP A CA 1
ATOM 675 C C . ASP A 1 87 ? 4.128 -2.993 5.887 1.00 90.75 87 ASP A C 1
ATOM 677 O O . ASP A 1 87 ? 3.412 -3.974 6.071 1.00 90.75 87 ASP A O 1
ATOM 681 N N . PHE A 1 88 ? 4.916 -2.882 4.820 1.00 91.25 88 PHE A N 1
ATOM 682 C CA . PHE A 1 88 ? 4.994 -3.911 3.783 1.00 91.25 88 PHE A CA 1
ATOM 683 C C . PHE A 1 88 ? 6.233 -3.738 2.897 1.00 91.25 88 PHE A C 1
ATOM 685 O O . PHE A 1 88 ? 6.876 -2.688 2.871 1.00 91.25 88 PHE A O 1
ATOM 692 N N . LYS A 1 89 ? 6.543 -4.767 2.107 1.00 91.69 89 LYS A N 1
ATOM 693 C CA . LYS A 1 89 ? 7.489 -4.699 0.984 1.00 91.69 89 LYS A CA 1
ATOM 694 C C . LYS A 1 89 ? 6.779 -5.060 -0.305 1.00 91.69 89 LYS A C 1
ATOM 696 O O . LYS A 1 89 ? 5.952 -5.968 -0.306 1.00 91.69 89 LYS A O 1
ATOM 701 N N . VAL A 1 90 ? 7.150 -4.414 -1.402 1.00 91.19 90 VAL A N 1
ATOM 702 C CA . VAL A 1 90 ? 6.663 -4.759 -2.743 1.00 91.19 90 VAL A CA 1
ATOM 703 C C . VAL A 1 90 ? 7.776 -5.398 -3.561 1.00 91.19 90 VAL A C 1
ATOM 705 O O . VAL A 1 90 ? 8.945 -5.047 -3.414 1.00 91.19 90 VAL A O 1
ATOM 708 N N . GLN A 1 91 ? 7.423 -6.347 -4.415 1.00 87.81 91 GLN A N 1
ATOM 709 C CA . GLN A 1 91 ? 8.291 -6.881 -5.449 1.00 87.81 91 GLN A CA 1
ATOM 710 C C . GLN A 1 91 ? 7.971 -6.193 -6.763 1.00 87.81 91 GLN A C 1
ATOM 712 O O . GLN A 1 91 ? 6.804 -6.002 -7.097 1.00 87.81 91 GLN A O 1
ATOM 717 N N . TYR A 1 92 ? 9.006 -5.885 -7.527 1.00 84.56 92 TYR A N 1
ATOM 718 C CA . TYR A 1 92 ? 8.871 -5.460 -8.906 1.00 84.56 92 TYR A CA 1
ATOM 719 C C . TYR A 1 92 ? 10.063 -5.984 -9.704 1.00 84.56 92 TYR A C 1
ATOM 721 O O . TYR A 1 92 ? 11.201 -5.902 -9.243 1.00 84.56 92 TYR A O 1
ATOM 729 N N . ALA A 1 93 ? 9.806 -6.586 -10.869 1.00 79.88 93 ALA A N 1
ATOM 730 C CA . ALA A 1 93 ? 10.840 -7.193 -11.716 1.00 79.88 93 ALA A CA 1
ATOM 731 C C . ALA A 1 93 ? 11.794 -8.149 -10.955 1.00 79.88 93 ALA A C 1
ATOM 733 O O . ALA A 1 93 ? 13.006 -8.134 -11.158 1.00 79.88 93 ALA A O 1
ATOM 734 N N . ASN A 1 94 ? 11.242 -8.990 -10.070 1.00 80.12 94 ASN A N 1
ATOM 735 C CA . ASN A 1 94 ? 11.956 -9.923 -9.182 1.00 80.12 94 ASN A CA 1
ATOM 736 C C . ASN A 1 94 ? 12.814 -9.295 -8.067 1.00 80.12 94 ASN A C 1
ATOM 738 O O . ASN A 1 94 ? 13.416 -10.035 -7.288 1.00 80.12 94 ASN A O 1
ATOM 742 N N . ILE A 1 95 ? 12.833 -7.969 -7.926 1.00 86.31 95 ILE A N 1
ATOM 743 C CA . ILE A 1 95 ? 13.567 -7.262 -6.870 1.00 86.31 95 ILE A CA 1
ATOM 744 C C . ILE A 1 95 ? 12.583 -6.823 -5.787 1.00 86.31 95 ILE A C 1
ATOM 746 O O . ILE A 1 95 ? 11.504 -6.311 -6.080 1.00 86.31 95 ILE A O 1
ATOM 750 N N . TRP A 1 96 ? 12.950 -7.027 -4.523 1.00 90.12 96 TRP A N 1
ATOM 751 C CA . TRP A 1 96 ? 12.151 -6.585 -3.382 1.00 90.12 96 TRP A CA 1
ATOM 752 C C . TRP A 1 96 ? 12.539 -5.172 -2.953 1.00 90.12 96 TRP A C 1
ATOM 754 O O . TRP A 1 96 ? 13.719 -4.825 -2.907 1.00 90.12 96 TRP A O 1
ATOM 764 N N . SER A 1 97 ? 11.544 -4.368 -2.594 1.00 92.88 97 SER A N 1
ATOM 765 C CA . SER A 1 97 ? 11.763 -3.052 -2.012 1.00 92.88 97 SER A CA 1
ATOM 766 C C . SER A 1 97 ? 12.266 -3.147 -0.569 1.00 92.88 97 SER A C 1
ATOM 768 O O . SER A 1 97 ? 12.057 -4.136 0.143 1.00 92.88 97 SER A O 1
ATOM 770 N N . ASN A 1 98 ? 12.841 -2.046 -0.095 1.00 93.31 98 ASN A N 1
ATOM 771 C CA . ASN A 1 98 ? 12.912 -1.734 1.327 1.00 93.31 98 ASN A CA 1
ATOM 772 C C . ASN A 1 98 ? 11.504 -1.678 1.943 1.00 93.31 98 ASN A C 1
ATOM 774 O O . ASN A 1 98 ? 10.499 -1.595 1.229 1.00 93.31 98 ASN A O 1
ATOM 778 N N . ASN A 1 99 ? 11.434 -1.711 3.277 1.00 93.12 99 ASN A N 1
ATOM 779 C CA . ASN A 1 99 ? 10.160 -1.588 3.982 1.00 93.12 99 ASN A CA 1
ATOM 780 C C . ASN A 1 99 ? 9.506 -0.233 3.683 1.00 93.12 99 ASN A C 1
ATOM 782 O O . ASN A 1 99 ? 10.148 0.812 3.808 1.00 93.12 99 ASN A O 1
ATOM 786 N N . VAL A 1 100 ? 8.231 -0.268 3.318 1.00 93.31 100 VAL A N 1
ATOM 787 C CA . VAL A 1 100 ? 7.372 0.900 3.164 1.00 93.31 100 VAL A CA 1
ATOM 788 C C . VAL A 1 100 ? 6.469 0.967 4.383 1.00 93.31 100 VAL A C 1
ATOM 790 O O . VAL A 1 100 ? 5.772 0.004 4.683 1.00 93.31 100 VAL A O 1
ATOM 793 N N . THR A 1 101 ? 6.472 2.114 5.056 1.00 94.25 101 THR A N 1
ATOM 794 C CA . THR A 1 101 ? 5.547 2.417 6.151 1.00 94.25 101 THR A CA 1
ATOM 795 C C . THR A 1 101 ? 4.588 3.497 5.674 1.00 94.25 101 THR A C 1
ATOM 797 O O . THR A 1 101 ? 4.964 4.663 5.542 1.00 94.25 101 THR A O 1
ATOM 800 N N . ALA A 1 102 ? 3.349 3.108 5.392 1.00 92.00 102 ALA A N 1
ATOM 801 C CA . ALA A 1 102 ? 2.281 4.021 5.017 1.00 92.00 102 ALA A CA 1
ATOM 802 C C . ALA A 1 102 ? 1.412 4.342 6.236 1.00 92.00 102 ALA A C 1
ATOM 804 O O . ALA A 1 102 ? 1.017 3.446 6.978 1.00 92.00 102 ALA A O 1
ATOM 805 N N . VAL A 1 103 ? 1.079 5.620 6.421 1.00 92.19 103 VAL A N 1
ATOM 806 C CA . VAL A 1 103 ? 0.099 6.064 7.420 1.00 92.19 103 VAL A CA 1
ATOM 807 C C . VAL A 1 103 ? -1.112 6.599 6.668 1.00 92.19 103 VAL A C 1
ATOM 809 O O . VAL A 1 103 ? -1.035 7.611 5.970 1.00 92.19 103 VAL A O 1
ATOM 812 N N . LEU A 1 104 ? -2.221 5.870 6.756 1.00 91.12 104 LEU A N 1
ATOM 813 C CA . LEU A 1 104 ? -3.466 6.167 6.062 1.00 91.12 104 LEU A CA 1
ATOM 814 C C . LEU A 1 104 ? -4.427 6.844 7.036 1.00 91.12 104 LEU A C 1
ATOM 816 O O . LEU A 1 104 ? -4.876 6.228 8.001 1.00 91.12 104 LEU A O 1
ATOM 820 N N . HIS A 1 105 ? -4.764 8.102 6.758 1.00 90.00 105 HIS A N 1
ATOM 821 C CA . HIS A 1 105 ? -5.727 8.865 7.550 1.00 90.00 105 HIS A CA 1
ATOM 822 C C . HIS A 1 105 ? -7.120 8.755 6.929 1.00 90.00 105 HIS A C 1
ATOM 824 O O . HIS A 1 105 ? -7.360 9.269 5.829 1.00 90.00 105 HIS A O 1
ATOM 830 N N . GLY A 1 106 ? -8.025 8.060 7.615 1.00 86.31 106 GLY A N 1
ATOM 831 C CA . GLY A 1 106 ? -9.407 7.879 7.192 1.00 86.31 106 GLY A CA 1
ATOM 832 C C . GLY A 1 106 ? -10.249 9.116 7.484 1.00 86.31 106 GLY A C 1
ATOM 833 O O . GLY A 1 106 ? -10.278 9.611 8.606 1.00 86.31 106 GLY A O 1
ATOM 834 N N . ASN A 1 107 ? -10.981 9.592 6.480 1.00 88.12 107 ASN A N 1
ATOM 835 C CA . ASN A 1 107 ? -11.992 10.631 6.640 1.00 88.12 107 ASN A CA 1
ATOM 836 C C . ASN A 1 107 ? -13.376 9.989 6.626 1.00 88.12 107 ASN A C 1
ATOM 838 O O . ASN A 1 107 ? -13.660 9.155 5.763 1.00 88.12 107 ASN A O 1
ATOM 842 N N . LEU A 1 108 ? -14.230 10.382 7.570 1.00 85.75 108 LEU A N 1
ATOM 843 C CA . LEU A 1 108 ? -15.608 9.910 7.629 1.00 85.75 108 LEU A CA 1
ATOM 844 C C . LEU A 1 108 ? -16.409 10.455 6.436 1.00 85.75 108 LEU A C 1
ATOM 846 O O . LEU A 1 108 ? -16.381 11.650 6.148 1.00 85.75 108 LEU A O 1
ATOM 850 N N . SER A 1 109 ? -17.132 9.565 5.765 1.00 81.06 109 SER A N 1
ATOM 851 C CA . SER A 1 109 ? -18.066 9.846 4.673 1.00 81.06 109 SER A CA 1
ATOM 852 C C . SER A 1 109 ? -19.402 9.144 4.933 1.00 81.06 109 SER A C 1
ATOM 854 O O . SER A 1 109 ? -19.500 8.314 5.840 1.00 81.06 109 SER A O 1
ATOM 856 N N . ASP A 1 110 ? -20.412 9.409 4.101 1.00 78.50 110 ASP A N 1
ATOM 857 C CA . ASP A 1 110 ? -21.759 8.822 4.226 1.00 78.50 110 ASP A CA 1
ATOM 858 C C . ASP A 1 110 ? -21.781 7.286 4.157 1.00 78.50 110 ASP A C 1
ATOM 860 O O . ASP A 1 110 ? -22.724 6.645 4.616 1.00 78.50 110 ASP A O 1
ATOM 864 N N . VAL A 1 111 ? -20.736 6.684 3.586 1.00 79.56 111 VAL A N 1
ATOM 865 C CA . VAL A 1 111 ? -20.604 5.232 3.428 1.00 79.56 111 VAL A CA 1
ATOM 866 C C . VAL A 1 111 ? -19.660 4.592 4.455 1.00 79.56 111 VAL A C 1
ATOM 868 O O . VAL A 1 111 ? -19.668 3.372 4.579 1.00 79.56 111 VAL A O 1
ATOM 871 N N . GLY A 1 112 ? -18.908 5.392 5.227 1.00 83.00 112 GLY A N 1
ATOM 872 C CA . GLY A 1 112 ? -17.928 4.994 6.255 1.00 83.00 112 GLY A CA 1
ATOM 873 C C . GLY A 1 112 ? -16.594 5.739 6.107 1.00 83.00 112 GLY A C 1
ATOM 874 O O . GLY A 1 112 ? -16.562 6.817 5.515 1.00 83.00 112 GLY A O 1
ATOM 875 N N . TYR A 1 113 ? -15.486 5.216 6.637 1.00 84.00 113 TYR A N 1
ATOM 876 C CA . TYR A 1 113 ? -14.194 5.916 6.560 1.00 84.00 113 TYR A CA 1
ATOM 877 C C . TYR A 1 113 ? -13.435 5.553 5.282 1.00 84.00 113 TYR A C 1
ATOM 879 O O . TYR A 1 113 ? -13.244 4.378 4.977 1.00 84.00 113 TYR A O 1
ATOM 887 N N . THR A 1 114 ? -12.935 6.560 4.570 1.00 88.31 114 THR A N 1
ATOM 888 C CA . THR A 1 114 ? -12.052 6.382 3.408 1.00 88.31 114 THR A CA 1
ATOM 889 C C . THR A 1 114 ? -10.815 7.245 3.550 1.00 88.31 114 THR A C 1
ATOM 891 O O . THR A 1 114 ? -10.935 8.429 3.880 1.00 88.31 114 THR A O 1
ATOM 894 N N . SER A 1 115 ? -9.628 6.703 3.282 1.00 86.44 115 SER A N 1
ATOM 895 C CA . SER A 1 115 ? -8.434 7.547 3.239 1.00 86.44 115 SER A CA 1
ATOM 896 C C . SER A 1 115 ? -8.350 8.331 1.937 1.00 86.44 115 SER A C 1
ATOM 898 O O . SER A 1 115 ? -8.871 7.925 0.899 1.00 86.44 115 SER A O 1
ATOM 900 N N . LYS A 1 116 ? -7.621 9.449 1.977 1.00 86.75 116 LYS A N 1
ATOM 901 C CA . LYS A 1 116 ? -7.049 10.003 0.746 1.00 86.75 116 LYS A CA 1
ATOM 902 C C . LYS A 1 116 ? -6.060 8.995 0.155 1.00 86.75 116 LYS A C 1
ATOM 904 O O . LYS A 1 116 ? -5.490 8.182 0.888 1.00 86.75 116 LYS A O 1
ATOM 909 N N . THR A 1 117 ? -5.839 9.089 -1.150 1.00 90.94 117 THR A N 1
ATOM 910 C CA . THR A 1 117 ? -4.824 8.295 -1.839 1.00 90.94 117 THR A CA 1
ATOM 911 C C . THR A 1 117 ? -3.435 8.648 -1.322 1.00 90.94 117 THR A C 1
ATOM 913 O O . THR A 1 117 ? -3.003 9.800 -1.401 1.00 90.94 117 THR A O 1
ATOM 916 N N . TYR A 1 118 ? -2.746 7.651 -0.779 1.00 92.75 118 TYR A N 1
ATOM 917 C CA . TYR A 1 118 ? -1.361 7.750 -0.344 1.00 92.75 118 TYR A CA 1
ATOM 918 C C . TYR A 1 118 ? -0.457 7.317 -1.494 1.00 92.75 118 TYR A C 1
ATOM 920 O O . TYR A 1 118 ? -0.380 6.132 -1.804 1.00 92.75 118 TYR A O 1
ATOM 928 N N . ASN A 1 119 ? 0.204 8.274 -2.141 1.00 94.12 119 ASN A N 1
ATOM 929 C CA . ASN A 1 119 ? 1.180 7.988 -3.190 1.00 94.12 119 ASN A CA 1
ATOM 930 C C . ASN A 1 119 ? 2.563 7.789 -2.572 1.00 94.12 119 ASN A C 1
ATOM 932 O O . ASN A 1 119 ? 2.962 8.547 -1.687 1.00 94.12 119 ASN A O 1
ATOM 936 N N . PHE A 1 120 ? 3.307 6.808 -3.068 1.00 93.56 120 PHE A N 1
ATOM 937 C CA . PHE A 1 120 ? 4.665 6.531 -2.611 1.00 93.56 120 PHE A CA 1
ATOM 938 C C . PHE A 1 120 ? 5.559 6.083 -3.765 1.00 93.56 120 PHE A C 1
ATOM 940 O O . PHE A 1 120 ? 5.089 5.836 -4.871 1.00 93.56 120 PHE A O 1
ATOM 947 N N . ASN A 1 121 ? 6.863 6.010 -3.509 1.00 92.75 121 ASN A N 1
ATOM 948 C CA . ASN A 1 121 ? 7.835 5.474 -4.452 1.00 92.75 121 ASN A CA 1
ATOM 949 C C . ASN A 1 121 ? 8.698 4.433 -3.720 1.00 92.75 121 ASN A C 1
ATOM 951 O O . ASN A 1 121 ? 9.507 4.824 -2.869 1.00 92.75 121 ASN A O 1
ATOM 955 N N . PRO A 1 122 ? 8.499 3.126 -3.962 1.00 91.75 122 PRO A N 1
ATOM 956 C CA . PRO A 1 122 ? 9.279 2.096 -3.297 1.00 91.75 122 PRO A CA 1
ATOM 957 C C . PRO A 1 122 ? 10.761 2.207 -3.678 1.00 91.75 122 PRO A C 1
ATOM 959 O O . PRO A 1 122 ? 11.122 2.360 -4.841 1.00 91.75 122 PRO A O 1
ATOM 962 N N . SER A 1 123 ? 11.641 2.109 -2.682 1.00 92.56 123 SER A N 1
ATOM 963 C CA . SER A 1 123 ? 13.085 2.041 -2.913 1.00 92.56 123 SER A CA 1
ATOM 964 C C . SER A 1 123 ? 13.496 0.583 -3.084 1.00 92.56 123 SER A C 1
ATOM 966 O O . SER A 1 123 ? 13.318 -0.213 -2.164 1.00 92.56 123 SER A O 1
ATOM 968 N N . PHE A 1 124 ? 14.050 0.244 -4.243 1.00 88.75 124 PHE A N 1
ATOM 969 C CA . PHE A 1 124 ? 14.594 -1.079 -4.544 1.00 88.75 124 PHE A CA 1
ATOM 970 C C . PHE A 1 124 ? 16.117 -1.038 -4.400 1.00 88.75 124 PHE A C 1
ATOM 972 O O . PHE A 1 124 ? 16.762 -0.140 -4.944 1.00 88.75 124 PHE A O 1
ATOM 979 N N . GLN A 1 125 ? 16.689 -1.977 -3.644 1.00 77.38 125 GLN A N 1
ATOM 980 C CA . GLN A 1 125 ? 18.139 -2.163 -3.592 1.00 77.38 125 GLN A CA 1
ATOM 981 C C . GLN A 1 125 ? 18.529 -3.271 -4.583 1.00 77.38 125 GLN A C 1
ATOM 983 O O . GLN A 1 125 ? 17.859 -4.306 -4.588 1.00 77.38 125 GLN A O 1
ATOM 988 N N . PRO A 1 126 ? 19.536 -3.042 -5.444 1.00 61.53 126 PRO A N 1
ATOM 989 C CA . PRO A 1 126 ? 20.022 -4.038 -6.396 1.00 61.53 126 PRO A CA 1
ATOM 990 C C . PRO A 1 126 ? 20.763 -5.202 -5.725 1.00 61.53 126 PRO A C 1
ATOM 992 O O . PRO A 1 126 ? 21.314 -5.006 -4.616 1.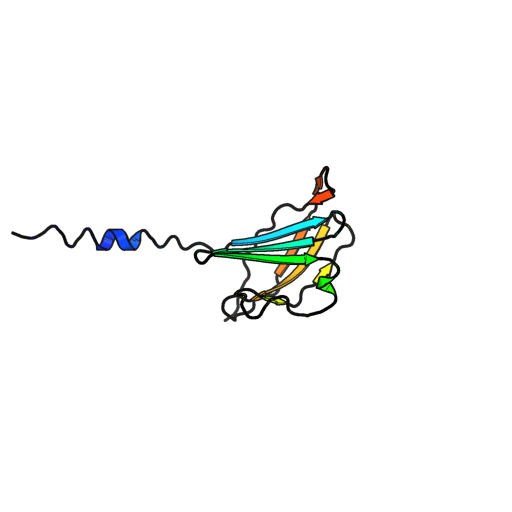00 61.53 126 PRO A O 1
#

Secondary structure (DSSP, 8-state):
---SSSSSHHHHSTT-----PPEEEEEEEESSSEEEEEEEEETTEEEEEEEETTTTSS-SEE--TT-SEEEEEEEEEEEETTEEEEEEEEEETTEEBPPEEEEEEEEEETTEEEEPPEEE-PPBP-

Radius of gyration: 20.05 Å; chains: 1; bounding box: 42×33×72 Å

Organism: NCBI:txid101091

Sequence (126 aa):
MMKSFTSFVLATMALLSVVSADIWSLNLYCYRDAQIVLWHSNELGSQTIIWNRDNLKGGNELCSSDQVICVKDAAVNMKSCEEVTFDFKVQYANIWSNNVTAVLHGNLSDVGYTSKTYNFNPSFQP

Foldseek 3Di:
DDDDDPPPVVVVVVPPPPFFPWWWKWKWDDFPWTKIKIWIDGPVGIDIDIDTPVNQPDDQKDDDPPDQKIKGPWDWDPPDLQWIWIWIWMDHPNFIFDIDIDIFGWDQDPRGTMGDMDIDDTHTDD

pLDDT: mean 77.89, std 16.53, range [39.38, 95.0]